Protein AF-A0A9D8ZL80-F1 (afdb_monomer_lite)

Radius of gyration: 21.73 Å; chains: 1; bounding box: 84×40×52 Å

pLDDT: mean 81.96, std 21.58, range [34.44, 98.62]

Structure (mmCIF, N/CA/C/O backbone):
data_AF-A0A9D8ZL80-F1
#
_entry.id   AF-A0A9D8ZL80-F1
#
loop_
_atom_site.group_PDB
_atom_site.id
_atom_site.type_symbol
_atom_site.label_atom_id
_atom_site.label_alt_id
_atom_site.label_comp_id
_atom_site.label_asym_id
_atom_site.label_entity_id
_atom_site.label_seq_id
_atom_site.pdbx_PDB_ins_code
_atom_site.Cartn_x
_atom_site.Cartn_y
_atom_site.Cartn_z
_atom_site.occupancy
_atom_site.B_iso_or_equiv
_atom_site.auth_seq_id
_atom_site.auth_comp_id
_atom_site.auth_asym_id
_atom_site.auth_atom_id
_atom_site.pdbx_PDB_model_num
ATOM 1 N N . MET A 1 1 ? -64.683 26.451 9.222 1.00 43.94 1 MET A N 1
ATOM 2 C CA . MET A 1 1 ? -64.863 25.188 8.487 1.00 43.94 1 MET A CA 1
ATOM 3 C C . MET A 1 1 ? -63.561 24.967 7.740 1.00 43.94 1 MET A C 1
ATOM 5 O O . MET A 1 1 ? -63.262 25.732 6.834 1.00 43.94 1 MET A O 1
ATOM 9 N N . MET A 1 2 ? -62.728 24.089 8.300 1.00 41.91 2 MET A N 1
ATOM 10 C CA . MET A 1 2 ? -61.436 23.638 7.774 1.00 41.91 2 MET A CA 1
ATOM 11 C C . MET A 1 2 ? -61.655 22.856 6.468 1.00 41.91 2 MET A C 1
ATOM 13 O O . MET A 1 2 ? -62.683 22.194 6.358 1.00 41.91 2 MET A O 1
ATOM 17 N N . ASP A 1 3 ? -60.738 22.928 5.500 1.00 39.16 3 ASP A N 1
ATOM 18 C CA . ASP A 1 3 ? -59.720 21.874 5.381 1.00 39.16 3 ASP A CA 1
ATOM 19 C C . ASP A 1 3 ? -58.603 22.236 4.389 1.00 39.16 3 ASP A C 1
ATOM 21 O O . ASP A 1 3 ? -58.846 22.671 3.262 1.00 39.16 3 ASP A O 1
ATOM 25 N N . GLU A 1 4 ? -57.371 22.057 4.865 1.00 48.41 4 GLU A N 1
ATOM 26 C CA . GLU A 1 4 ? -56.138 22.014 4.089 1.00 48.41 4 GLU A CA 1
ATOM 27 C C . GLU A 1 4 ? -56.072 20.685 3.330 1.00 48.41 4 GLU A C 1
ATOM 29 O O . GLU A 1 4 ? -56.295 19.623 3.905 1.0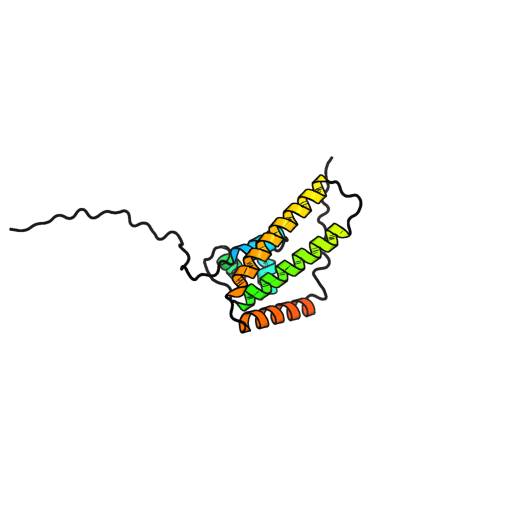0 48.41 4 GLU A O 1
ATOM 34 N N . ALA A 1 5 ? -55.653 20.714 2.066 1.00 46.81 5 ALA A N 1
ATOM 35 C CA . ALA A 1 5 ? -55.119 19.530 1.402 1.00 46.81 5 ALA A CA 1
ATOM 36 C C . ALA A 1 5 ? -53.701 19.833 0.921 1.00 46.81 5 ALA A C 1
ATOM 38 O O . ALA A 1 5 ? -53.476 20.431 -0.132 1.00 46.81 5 ALA A O 1
ATOM 39 N N . MET A 1 6 ? -52.749 19.416 1.753 1.00 45.78 6 MET A N 1
ATOM 40 C CA . MET A 1 6 ? -51.342 19.246 1.425 1.00 45.78 6 MET A CA 1
ATOM 41 C C . MET A 1 6 ? -51.178 18.371 0.175 1.00 45.78 6 MET A C 1
ATOM 43 O O . MET A 1 6 ? -51.659 17.241 0.136 1.00 45.78 6 MET A O 1
ATOM 47 N N . VAL A 1 7 ? -50.392 18.837 -0.796 1.00 51.25 7 VAL A N 1
ATOM 48 C CA . VAL A 1 7 ? -49.652 17.952 -1.706 1.00 51.25 7 VAL A CA 1
ATOM 49 C C . VAL A 1 7 ? -48.176 18.142 -1.387 1.00 51.25 7 VAL A C 1
ATOM 51 O O . VAL A 1 7 ? -47.488 18.993 -1.944 1.00 51.25 7 VAL A O 1
ATOM 54 N N . SER A 1 8 ? -47.729 17.365 -0.401 1.00 51.69 8 SER A N 1
ATOM 55 C CA . SER A 1 8 ? -46.322 17.072 -0.149 1.00 51.69 8 SER A CA 1
ATOM 56 C C . SER A 1 8 ? -45.915 15.921 -1.064 1.00 51.69 8 SER A C 1
ATOM 58 O O . SER A 1 8 ? -46.578 14.887 -1.102 1.00 51.69 8 SER A O 1
ATOM 60 N N . GLY A 1 9 ? -44.842 16.115 -1.819 1.00 47.75 9 GLY A N 1
ATOM 61 C CA . GLY A 1 9 ? -44.306 15.111 -2.730 1.00 47.75 9 GLY A CA 1
ATOM 62 C C . GLY A 1 9 ? -42.978 15.556 -3.319 1.00 47.75 9 GLY A C 1
ATOM 63 O O . GLY A 1 9 ? -42.796 15.512 -4.532 1.00 47.75 9 GLY A O 1
ATOM 64 N N . ALA A 1 10 ? -42.061 16.042 -2.478 1.00 44.41 10 ALA A N 1
ATOM 65 C CA . ALA A 1 10 ? -40.661 16.085 -2.878 1.00 44.41 10 ALA A CA 1
ATOM 66 C C . ALA A 1 10 ? -40.181 14.628 -3.007 1.00 44.41 10 ALA A C 1
ATOM 68 O O . ALA A 1 10 ? -40.467 13.838 -2.104 1.00 44.41 10 ALA A O 1
ATOM 69 N N . PRO A 1 11 ? -39.501 14.242 -4.100 1.00 44.41 11 PRO A N 1
ATOM 70 C CA . PRO A 1 11 ? -38.962 12.898 -4.215 1.00 44.41 11 PRO A CA 1
ATOM 71 C C . PRO A 1 11 ? -37.977 12.683 -3.068 1.00 44.41 11 PRO A C 1
ATOM 73 O O . PRO A 1 11 ? -36.997 13.417 -2.927 1.00 44.41 11 PRO A O 1
ATOM 76 N N . GLU A 1 12 ? -38.280 11.695 -2.234 1.00 44.53 12 GLU A N 1
ATOM 77 C CA . GLU A 1 12 ? -37.385 11.187 -1.209 1.00 44.53 12 GLU A CA 1
ATOM 78 C C . GLU A 1 12 ? -36.154 10.637 -1.937 1.00 44.53 12 GLU A C 1
ATOM 80 O O . GLU A 1 12 ? -36.160 9.556 -2.525 1.00 44.53 12 GLU A O 1
ATOM 85 N N . MET A 1 13 ? -35.119 11.473 -2.016 1.00 41.94 13 MET A N 1
ATOM 86 C CA . MET A 1 13 ? -33.811 11.088 -2.518 1.00 41.94 13 MET A CA 1
ATOM 87 C C . MET A 1 13 ? -33.238 10.093 -1.511 1.00 41.94 13 MET A C 1
ATOM 89 O O . MET A 1 13 ? -32.652 10.492 -0.505 1.00 41.94 13 MET A O 1
ATOM 93 N N . GLU A 1 14 ? -33.451 8.805 -1.783 1.00 42.50 14 GLU A N 1
ATOM 94 C CA . GLU A 1 14 ? -32.716 7.683 -1.198 1.00 42.50 14 GLU A CA 1
ATOM 95 C C . GLU A 1 14 ? -31.253 8.102 -0.978 1.00 42.50 14 GLU A C 1
ATOM 97 O O . GLU A 1 14 ? -30.604 8.549 -1.936 1.00 42.50 14 GLU A O 1
ATOM 102 N N . PRO A 1 15 ? -30.710 8.021 0.252 1.00 43.34 15 PRO A N 1
ATOM 103 C CA . PRO A 1 15 ? -29.364 8.489 0.522 1.00 43.34 15 PRO A CA 1
ATOM 104 C C . PRO A 1 15 ? -28.391 7.615 -0.266 1.00 43.34 15 PRO A C 1
ATOM 106 O O . PRO A 1 15 ? -28.093 6.477 0.098 1.00 43.34 15 PRO A O 1
ATOM 109 N N . THR A 1 16 ? -27.887 8.158 -1.373 1.00 46.19 16 THR A N 1
ATOM 110 C CA . THR A 1 16 ? -26.884 7.538 -2.233 1.00 46.19 16 THR A CA 1
ATOM 111 C C . THR A 1 16 ? -25.579 7.402 -1.467 1.00 46.19 16 THR A C 1
ATOM 113 O O . THR A 1 16 ? -24.714 8.261 -1.593 1.00 46.19 16 THR A O 1
ATOM 116 N N . GLY A 1 17 ? -25.453 6.355 -0.647 1.00 42.84 17 GLY A N 1
ATOM 117 C CA . GLY A 1 17 ? -24.206 5.856 -0.062 1.00 42.84 17 GLY A CA 1
ATOM 118 C C . GLY A 1 17 ? -23.230 6.934 0.409 1.00 42.84 17 GLY A C 1
ATOM 119 O O . GLY A 1 17 ? -22.025 6.767 0.224 1.00 42.84 17 GLY A O 1
ATOM 120 N N . ALA A 1 18 ? -23.731 8.056 0.934 1.00 39.41 18 ALA A N 1
ATOM 121 C CA . ALA A 1 18 ? -22.904 9.178 1.328 1.00 39.41 18 ALA A CA 1
ATOM 122 C C . ALA A 1 18 ? -22.174 8.743 2.591 1.00 39.41 18 ALA A C 1
ATOM 124 O O . ALA A 1 18 ? -22.784 8.468 3.624 1.00 39.41 18 ALA A O 1
ATOM 125 N N . TRP A 1 19 ? -20.863 8.583 2.458 1.00 46.31 19 TRP A N 1
ATOM 126 C CA . TRP A 1 19 ? -19.986 8.237 3.559 1.00 46.31 19 TRP A CA 1
ATOM 127 C C . TRP A 1 19 ? -20.243 9.240 4.685 1.00 46.31 19 TRP A C 1
ATOM 129 O O . TRP A 1 19 ? -20.374 10.438 4.419 1.00 46.31 19 TRP A O 1
ATOM 139 N N . ALA A 1 20 ? -20.320 8.766 5.932 1.00 49.28 20 ALA A N 1
ATOM 140 C CA . ALA A 1 20 ? -20.279 9.675 7.068 1.00 49.28 20 ALA A CA 1
ATOM 141 C C . ALA A 1 20 ? -19.047 10.590 6.895 1.00 49.28 20 ALA A C 1
ATOM 143 O O . ALA A 1 20 ? -17.991 10.079 6.510 1.00 49.28 20 ALA A O 1
ATOM 144 N N . PRO A 1 21 ? -19.152 11.905 7.142 1.00 46.75 21 PRO A N 1
ATOM 145 C CA . PRO A 1 21 ? -18.076 12.868 6.880 1.00 46.75 21 PRO A CA 1
ATOM 146 C C . PRO A 1 21 ? -16.748 12.546 7.600 1.00 46.75 21 PRO A C 1
ATOM 148 O O . PRO A 1 21 ? -15.702 13.036 7.187 1.00 46.75 21 PRO A O 1
ATOM 151 N N . ASP A 1 22 ? -16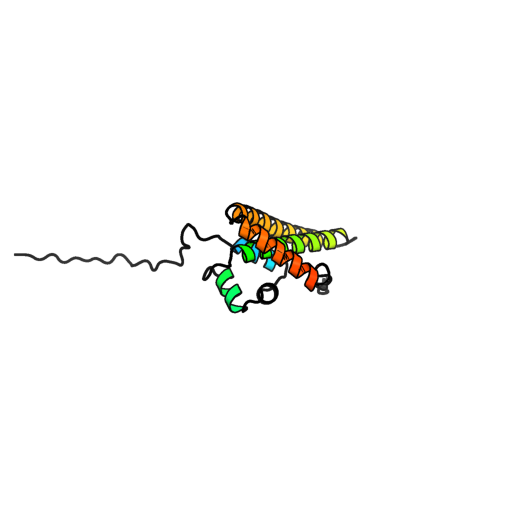.773 11.648 8.593 1.00 53.41 22 ASP A N 1
ATOM 152 C CA . ASP A 1 22 ? -15.612 11.176 9.363 1.00 53.41 22 ASP A CA 1
ATOM 153 C C . ASP A 1 22 ? -15.050 9.811 8.896 1.00 53.41 22 ASP A C 1
ATOM 155 O O . ASP A 1 22 ? -14.193 9.197 9.548 1.00 53.41 22 ASP A O 1
ATOM 159 N N . ALA A 1 23 ? -15.557 9.264 7.790 1.00 59.22 23 ALA A N 1
ATOM 160 C CA . ALA A 1 23 ? -15.133 7.968 7.284 1.00 59.22 23 ALA A CA 1
ATOM 161 C C . ALA A 1 23 ? -13.792 8.083 6.543 1.00 59.22 23 ALA A C 1
ATOM 163 O O . ALA A 1 23 ? -13.694 8.686 5.478 1.00 59.22 23 ALA A O 1
ATOM 164 N N . ILE A 1 24 ? -12.754 7.454 7.101 1.00 62.88 24 ILE A N 1
ATOM 165 C CA . ILE A 1 24 ? -11.438 7.357 6.463 1.00 62.88 24 ILE A CA 1
ATOM 166 C C . ILE A 1 24 ? -11.554 6.673 5.093 1.00 62.88 24 ILE A C 1
ATOM 168 O O . ILE A 1 24 ? -11.942 5.505 5.004 1.00 62.88 24 ILE A O 1
ATOM 172 N N . ASP A 1 25 ? -11.164 7.387 4.035 1.00 78.44 25 ASP A N 1
ATOM 173 C CA . ASP A 1 25 ? -11.161 6.877 2.666 1.00 78.44 25 ASP A CA 1
ATOM 174 C C . ASP A 1 25 ? -9.951 5.974 2.394 1.00 78.44 25 ASP A C 1
ATOM 176 O O . ASP A 1 25 ? -8.867 6.426 2.051 1.00 78.44 25 ASP A O 1
ATOM 180 N N . VAL A 1 26 ? -10.138 4.664 2.497 1.00 82.50 26 VAL A N 1
ATOM 181 C CA . VAL A 1 26 ? -9.076 3.676 2.231 1.00 82.50 26 VAL A CA 1
ATOM 182 C C . VAL A 1 26 ? -8.958 3.282 0.753 1.00 82.50 26 VAL A C 1
ATOM 184 O O . VAL A 1 26 ? -8.216 2.361 0.407 1.00 82.50 26 VAL A O 1
ATOM 187 N N . ARG A 1 27 ? -9.687 3.935 -0.162 1.00 90.69 27 ARG A N 1
ATOM 188 C CA . ARG A 1 27 ? -9.598 3.636 -1.602 1.00 90.69 27 ARG A CA 1
ATOM 189 C C . ARG A 1 27 ? -8.193 3.841 -2.188 1.00 90.69 27 ARG A C 1
ATOM 191 O O . ARG A 1 27 ? -7.838 3.019 -3.039 1.00 90.69 27 ARG A O 1
ATOM 198 N N . PRO A 1 28 ? -7.379 4.835 -1.764 1.00 95.00 28 PRO A N 1
ATOM 199 C CA . PRO A 1 28 ? -6.024 5.003 -2.281 1.00 95.00 28 PRO A CA 1
ATOM 200 C C . PRO A 1 28 ? -5.163 3.748 -2.099 1.00 95.00 28 PRO A C 1
ATOM 202 O O . PRO A 1 28 ? -4.636 3.235 -3.085 1.00 95.00 28 PRO A O 1
ATOM 205 N N . VAL A 1 29 ? -5.097 3.162 -0.894 1.00 96.19 29 VAL A N 1
ATOM 206 C CA . VAL A 1 29 ? -4.262 1.966 -0.675 1.00 96.19 29 VAL A CA 1
ATOM 207 C C . VAL A 1 29 ? -4.728 0.759 -1.489 1.00 96.19 29 VAL A C 1
ATOM 209 O O . VAL A 1 29 ? -3.908 0.049 -2.068 1.00 96.19 29 VAL A O 1
ATOM 212 N N . PHE A 1 30 ? -6.041 0.537 -1.620 1.00 96.00 30 PHE A N 1
ATOM 213 C CA . PHE A 1 30 ? -6.549 -0.577 -2.427 1.00 96.00 30 PHE A CA 1
ATOM 214 C C . PHE A 1 30 ? -6.310 -0.389 -3.926 1.00 96.00 30 PHE A C 1
ATOM 216 O O . PHE A 1 30 ? -6.075 -1.385 -4.617 1.00 96.00 30 PHE A O 1
ATOM 223 N N . ARG A 1 31 ? -6.369 0.852 -4.424 1.00 95.62 31 ARG A N 1
ATOM 224 C CA . ARG A 1 31 ? -6.010 1.182 -5.807 1.00 95.62 31 ARG A CA 1
ATOM 225 C C . ARG A 1 31 ? -4.532 0.899 -6.046 1.00 95.62 31 ARG A C 1
ATOM 227 O O . ARG A 1 31 ? -4.230 0.051 -6.876 1.00 95.62 31 ARG A O 1
ATOM 234 N N . GLY A 1 32 ? -3.645 1.492 -5.244 1.00 96.88 32 GLY A N 1
ATOM 235 C CA . GLY A 1 32 ? -2.200 1.304 -5.387 1.00 96.88 32 GLY A CA 1
ATOM 236 C C . GLY A 1 32 ? -1.774 -0.165 -5.302 1.00 96.88 32 GLY A C 1
ATOM 237 O O . GLY A 1 32 ? -0.943 -0.614 -6.084 1.00 96.88 32 GLY A O 1
ATOM 238 N N . LEU A 1 33 ? -2.382 -0.954 -4.407 1.00 96.44 33 LEU A N 1
ATOM 239 C CA . LEU A 1 33 ? -2.127 -2.397 -4.326 1.00 96.44 33 LEU A CA 1
ATOM 240 C C . LEU A 1 33 ? -2.623 -3.152 -5.567 1.00 96.44 33 LEU A C 1
ATOM 242 O O . LEU A 1 33 ? -1.952 -4.078 -6.020 1.00 96.44 33 LEU A O 1
ATOM 246 N N . SER A 1 34 ? -3.768 -2.759 -6.131 1.00 95.00 34 SER A N 1
ATOM 247 C CA . SER A 1 34 ? -4.302 -3.377 -7.351 1.00 95.00 34 SER A CA 1
ATOM 248 C C . SER A 1 34 ? -3.432 -3.053 -8.570 1.00 95.00 34 SER A C 1
ATOM 250 O O . SER A 1 34 ? -3.097 -3.970 -9.315 1.00 95.00 34 SER A O 1
ATOM 252 N N . ASP A 1 35 ? -2.979 -1.804 -8.710 1.00 93.62 35 ASP A N 1
ATOM 253 C CA . ASP A 1 35 ? -1.980 -1.386 -9.711 1.00 93.62 35 ASP A CA 1
ATOM 254 C C . ASP A 1 35 ? -0.643 -2.124 -9.489 1.00 93.62 35 ASP A C 1
ATOM 256 O O . ASP A 1 35 ? 0.073 -2.494 -10.421 1.00 93.62 35 ASP A O 1
ATOM 260 N N . GLY A 1 36 ? -0.355 -2.446 -8.225 1.00 91.75 36 GLY A N 1
ATOM 261 C CA . GLY A 1 36 ? 0.736 -3.309 -7.789 1.00 91.75 36 GLY A CA 1
ATOM 262 C C . GLY A 1 36 ? 0.652 -4.763 -8.266 1.00 91.75 36 GLY A C 1
ATOM 263 O O . GLY A 1 36 ? 1.671 -5.458 -8.277 1.00 91.75 36 GLY A O 1
ATOM 264 N N . GLY A 1 37 ? -0.532 -5.216 -8.684 1.00 93.56 37 GLY A N 1
ATOM 265 C CA . GLY A 1 37 ? -0.837 -6.611 -9.001 1.00 93.56 37 GLY A CA 1
ATOM 266 C C . GLY A 1 37 ? -1.264 -7.453 -7.792 1.00 93.56 37 GLY A C 1
ATOM 267 O O . GLY A 1 37 ? -1.346 -8.673 -7.908 1.00 93.56 37 GLY A O 1
ATOM 268 N N . ILE A 1 38 ? -1.543 -6.838 -6.637 1.00 94.62 38 ILE A N 1
ATOM 269 C CA . ILE A 1 38 ? -1.995 -7.536 -5.427 1.00 94.62 38 ILE A CA 1
ATOM 270 C C . ILE A 1 38 ? -3.520 -7.695 -5.463 1.00 94.62 38 ILE A C 1
ATOM 272 O O . ILE A 1 38 ? -4.285 -6.722 -5.395 1.00 94.62 38 ILE A O 1
ATOM 276 N N . ALA A 1 39 ? -3.995 -8.940 -5.537 1.00 92.38 39 ALA A N 1
ATOM 277 C CA . ALA A 1 39 ? -5.422 -9.218 -5.590 1.00 92.38 39 ALA A CA 1
ATOM 278 C C . ALA A 1 39 ? -6.064 -9.168 -4.193 1.00 92.38 39 ALA A C 1
ATOM 280 O O . ALA A 1 39 ? -5.428 -9.378 -3.162 1.00 92.38 39 ALA A O 1
ATOM 281 N N . GLY A 1 40 ? -7.384 -8.953 -4.144 1.00 90.56 40 GLY A N 1
ATOM 282 C CA . GLY A 1 40 ? -8.122 -8.891 -2.873 1.00 90.56 40 GLY A CA 1
ATOM 283 C C . GLY A 1 40 ? -8.034 -10.177 -2.038 1.00 90.56 40 GLY A C 1
ATOM 284 O O . GLY A 1 40 ? -8.054 -10.106 -0.813 1.00 90.56 40 GLY A O 1
ATOM 285 N N . LYS A 1 41 ? -7.889 -11.340 -2.686 1.00 92.25 41 LYS A N 1
ATOM 286 C CA . LYS A 1 41 ? -7.662 -12.628 -2.008 1.00 92.25 41 LYS A CA 1
ATOM 287 C C . LYS A 1 41 ? -6.298 -12.692 -1.307 1.00 92.25 41 LYS A C 1
ATOM 289 O O . LYS A 1 41 ? -6.209 -13.277 -0.234 1.00 92.25 41 LYS A O 1
ATOM 294 N N . ASP A 1 42 ? -5.273 -12.059 -1.880 1.00 93.88 42 ASP A N 1
ATOM 295 C CA . ASP A 1 42 ? -3.924 -12.039 -1.312 1.00 93.88 42 ASP A CA 1
ATOM 296 C C . ASP A 1 42 ? -3.914 -11.122 -0.087 1.00 93.88 42 ASP A C 1
ATOM 298 O O . ASP A 1 42 ? -3.433 -11.509 0.971 1.00 93.88 42 ASP A O 1
ATOM 302 N N . ILE A 1 43 ? -4.584 -9.967 -0.184 1.00 95.81 43 ILE A N 1
ATOM 303 C CA . ILE A 1 43 ? -4.824 -9.070 0.957 1.00 95.81 43 ILE A CA 1
ATOM 304 C C . ILE A 1 43 ? -5.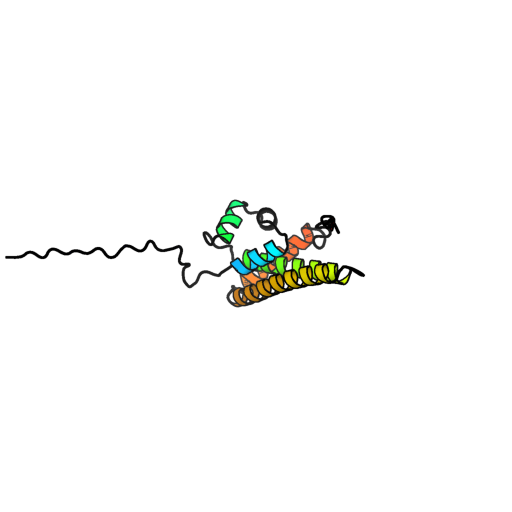544 -9.803 2.097 1.00 95.81 43 ILE A C 1
ATOM 306 O O . ILE A 1 43 ? -5.162 -9.681 3.259 1.00 95.81 43 ILE A O 1
ATOM 310 N N . ALA A 1 44 ? -6.587 -10.571 1.770 1.00 95.56 44 ALA A N 1
ATOM 311 C CA . ALA A 1 44 ? -7.354 -11.328 2.754 1.00 95.56 44 ALA A CA 1
ATOM 312 C C . ALA A 1 44 ? -6.478 -12.359 3.484 1.00 95.56 44 ALA A C 1
ATOM 314 O O . ALA A 1 44 ? -6.533 -12.456 4.708 1.00 95.56 44 ALA A O 1
ATOM 315 N N . MET A 1 45 ? -5.622 -13.065 2.739 1.00 94.00 45 MET A N 1
ATOM 316 C CA . MET A 1 45 ? -4.655 -14.017 3.283 1.00 94.00 45 MET A CA 1
ATOM 317 C C . MET A 1 45 ? -3.615 -13.336 4.183 1.00 94.00 45 MET A C 1
ATOM 319 O O . MET A 1 45 ? -3.362 -13.823 5.281 1.00 94.00 45 MET A O 1
ATOM 323 N N . MET A 1 46 ? -3.056 -12.196 3.759 1.00 93.88 46 MET A N 1
ATOM 324 C CA . MET A 1 46 ? -2.077 -11.426 4.541 1.00 93.88 46 MET A CA 1
ATOM 325 C C . MET A 1 46 ? -2.639 -10.969 5.894 1.00 93.88 46 MET A C 1
ATOM 327 O O . MET A 1 46 ? -1.920 -10.974 6.890 1.00 93.88 46 MET A O 1
ATOM 331 N N . LEU A 1 47 ? -3.919 -10.585 5.924 1.00 95.00 47 LEU A N 1
ATOM 332 C CA . LEU A 1 47 ? -4.611 -10.075 7.112 1.00 95.00 47 LEU A CA 1
ATOM 333 C C . LEU A 1 47 ? -5.352 -11.153 7.921 1.00 95.00 47 LEU A C 1
ATOM 335 O O . LEU A 1 47 ? -5.900 -10.838 8.974 1.00 95.00 47 LEU A O 1
ATOM 339 N N . GLY A 1 48 ? -5.417 -12.400 7.442 1.00 94.69 48 GLY A N 1
ATOM 340 C CA . GLY A 1 48 ? -6.167 -13.472 8.106 1.00 94.69 48 GLY A CA 1
ATOM 341 C C . GLY A 1 48 ? -7.684 -13.238 8.155 1.00 94.69 48 GLY A C 1
ATOM 342 O O . GLY A 1 48 ? -8.344 -13.662 9.101 1.00 94.69 48 GLY A O 1
ATOM 343 N N . VAL A 1 49 ? -8.252 -12.556 7.156 1.00 96.62 49 VAL A N 1
ATOM 344 C CA . VAL A 1 49 ? -9.694 -12.257 7.063 1.00 96.62 49 VAL A CA 1
ATOM 345 C C . VAL A 1 49 ? -10.338 -12.967 5.871 1.00 96.62 49 VAL A C 1
ATOM 347 O O . VAL A 1 49 ? -9.664 -13.401 4.941 1.00 96.62 49 VAL A O 1
ATOM 350 N N . ALA A 1 50 ? -11.669 -13.057 5.847 1.00 97.25 50 ALA A N 1
ATOM 351 C CA . ALA A 1 50 ? -12.381 -13.578 4.681 1.00 97.25 50 ALA A CA 1
ATOM 352 C C . ALA A 1 50 ? -12.254 -12.629 3.462 1.00 97.25 50 ALA A C 1
ATOM 354 O O . ALA A 1 50 ? -12.330 -11.407 3.628 1.00 97.25 50 ALA A O 1
ATOM 355 N N . PRO A 1 51 ? -12.175 -13.136 2.213 1.00 95.44 51 PRO A N 1
ATOM 356 C CA . PRO A 1 51 ? -12.146 -12.291 1.010 1.00 95.44 51 PRO A CA 1
ATOM 357 C C . PRO A 1 51 ? -13.353 -11.349 0.876 1.00 95.44 51 PRO A C 1
ATOM 359 O O . PRO A 1 51 ? -13.240 -10.240 0.350 1.00 95.44 51 PRO A O 1
ATOM 362 N N . SER A 1 52 ? -14.515 -11.763 1.389 1.00 96.31 52 SER A N 1
ATOM 363 C CA . SER A 1 52 ? -15.729 -10.942 1.426 1.00 96.31 52 SER A CA 1
ATOM 364 C C . SER A 1 52 ?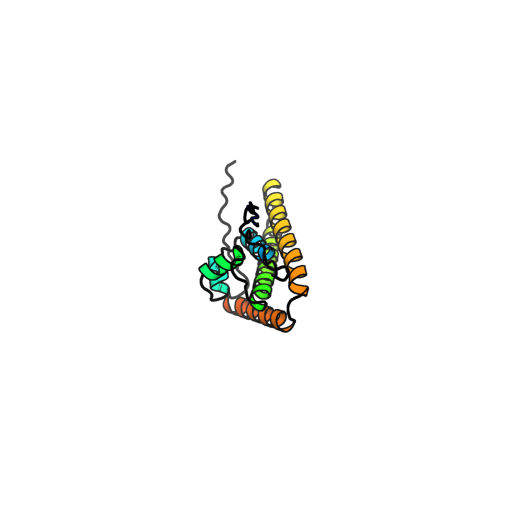 -15.574 -9.700 2.312 1.00 96.31 52 SER A C 1
ATOM 366 O O . SER A 1 52 ? -16.162 -8.664 2.001 1.00 96.31 52 SER A O 1
ATOM 368 N N . THR A 1 53 ? -14.743 -9.757 3.356 1.00 96.25 53 THR A N 1
ATOM 369 C CA . THR A 1 53 ? -14.405 -8.613 4.214 1.00 96.25 53 THR A CA 1
ATOM 370 C C . THR A 1 53 ? -13.629 -7.558 3.428 1.00 96.25 53 THR A C 1
ATOM 372 O O . THR A 1 53 ? -14.043 -6.401 3.386 1.00 96.25 53 THR A O 1
ATOM 375 N N . VAL A 1 54 ? -12.592 -7.964 2.685 1.00 95.94 54 VAL A N 1
ATOM 376 C CA . VAL A 1 54 ? -11.831 -7.062 1.796 1.00 95.94 54 VAL A CA 1
ATOM 377 C C . VAL A 1 54 ? -12.730 -6.466 0.710 1.00 95.94 54 VAL A C 1
ATOM 379 O O . VAL A 1 54 ? -12.637 -5.284 0.384 1.00 95.94 54 VAL A O 1
ATOM 382 N N . SER A 1 55 ? -13.649 -7.270 0.172 1.00 93.38 55 SER A N 1
ATOM 383 C CA . SER A 1 55 ? -14.636 -6.825 -0.813 1.00 93.38 55 SER A CA 1
ATOM 384 C C . SER A 1 55 ? -15.547 -5.713 -0.267 1.00 93.38 55 SER A C 1
ATOM 386 O O . SER A 1 55 ? -15.803 -4.730 -0.963 1.00 93.38 55 SER A O 1
ATOM 388 N N . LYS A 1 56 ? -16.001 -5.831 0.991 1.00 93.75 56 LYS A N 1
ATOM 389 C CA . LYS A 1 56 ? -16.786 -4.787 1.670 1.00 93.75 56 LYS A CA 1
ATOM 390 C C . LYS A 1 56 ? -15.962 -3.519 1.894 1.00 93.75 56 LYS A C 1
ATOM 392 O O . LYS A 1 56 ? -16.469 -2.440 1.605 1.00 93.75 56 LYS A O 1
ATOM 397 N N . TRP A 1 57 ? -14.703 -3.644 2.320 1.00 94.81 57 TRP A N 1
ATOM 398 C CA . TRP A 1 57 ? -13.803 -2.497 2.498 1.00 94.81 57 TRP A CA 1
ATOM 399 C C . TRP A 1 57 ? -13.585 -1.715 1.202 1.00 94.81 57 TRP A C 1
ATOM 401 O O . TRP A 1 57 ? -13.743 -0.500 1.184 1.00 94.81 57 TRP A O 1
ATOM 411 N N . ARG A 1 58 ? -13.313 -2.408 0.088 1.00 91.69 58 ARG A N 1
ATOM 412 C CA . ARG A 1 58 ? -13.104 -1.772 -1.227 1.00 91.69 58 ARG A CA 1
ATOM 413 C C . ARG A 1 58 ? -14.321 -0.990 -1.726 1.00 91.69 58 ARG A C 1
ATOM 415 O O . ARG A 1 58 ? -14.154 -0.001 -2.430 1.00 91.69 58 ARG A O 1
ATOM 422 N N . ARG A 1 59 ? -15.532 -1.430 -1.373 1.00 88.88 59 ARG A N 1
ATOM 423 C CA . ARG A 1 59 ? -16.787 -0.741 -1.720 1.00 88.88 59 ARG A CA 1
ATOM 424 C C . ARG A 1 59 ? -17.203 0.329 -0.706 1.00 88.88 59 ARG A C 1
ATOM 426 O O . ARG A 1 59 ? -18.220 0.973 -0.923 1.00 88.88 59 ARG A O 1
ATOM 433 N N . GLY A 1 60 ? -16.478 0.485 0.403 1.00 86.44 60 GLY A N 1
ATOM 434 C CA . GLY A 1 60 ? -16.876 1.373 1.500 1.00 86.44 60 GLY A CA 1
ATOM 435 C C . GLY A 1 60 ? -18.038 0.852 2.351 1.00 86.44 60 GLY A C 1
ATOM 436 O O . GLY A 1 60 ? -18.539 1.570 3.204 1.00 86.44 60 GLY A O 1
ATOM 437 N N . ALA A 1 61 ? -18.464 -0.400 2.160 1.00 88.00 61 ALA A N 1
ATOM 438 C CA . ALA A 1 61 ? -19.564 -1.004 2.919 1.00 88.00 61 ALA A CA 1
ATOM 439 C C . ALA A 1 61 ? -19.158 -1.422 4.347 1.00 88.00 61 ALA A C 1
ATOM 441 O O . ALA A 1 61 ? -20.001 -1.805 5.152 1.00 88.00 61 ALA A O 1
ATOM 442 N N . ALA A 1 62 ? -17.859 -1.417 4.644 1.00 90.31 62 ALA A N 1
ATOM 443 C CA . ALA A 1 62 ? -17.296 -1.605 5.975 1.00 90.31 62 ALA A CA 1
ATOM 444 C C . ALA A 1 62 ? -15.941 -0.893 6.044 1.00 90.31 62 ALA A C 1
ATOM 446 O O . ALA A 1 62 ? -15.307 -0.668 5.011 1.00 90.31 62 ALA A O 1
ATOM 447 N N . ARG A 1 63 ? -15.461 -0.609 7.256 1.00 87.19 63 ARG A N 1
ATOM 448 C CA . ARG A 1 63 ? -14.154 0.014 7.481 1.00 87.19 63 ARG A CA 1
ATOM 449 C C . ARG A 1 63 ? -13.141 -1.023 7.996 1.00 87.19 63 ARG A C 1
ATOM 451 O O . ARG A 1 63 ? -13.498 -1.805 8.878 1.00 87.19 63 ARG A O 1
ATOM 458 N N . PRO A 1 64 ? -11.910 -1.074 7.458 1.00 93.75 64 PRO A N 1
ATOM 459 C CA . PRO A 1 64 ? -10.825 -1.831 8.075 1.00 93.75 64 PRO A CA 1
ATOM 460 C C . PRO A 1 64 ? -10.376 -1.165 9.380 1.00 93.75 64 PRO A C 1
ATOM 462 O O . PRO A 1 64 ? -10.460 0.055 9.529 1.00 93.75 64 PRO A O 1
ATOM 465 N N . ASN A 1 65 ? -9.862 -1.961 10.314 1.00 95.19 65 ASN A N 1
ATOM 466 C CA . ASN A 1 65 ? -9.232 -1.422 11.516 1.00 95.19 65 ASN A CA 1
ATOM 467 C C . ASN A 1 65 ? -8.012 -0.557 11.145 1.00 95.19 65 ASN A C 1
ATOM 469 O O . ASN A 1 65 ? -7.379 -0.762 10.108 1.00 95.19 65 ASN A O 1
ATOM 473 N N . GLU A 1 66 ? -7.688 0.432 11.978 1.00 96.31 66 GLU A N 1
ATOM 474 C CA . GLU A 1 66 ? -6.629 1.413 11.689 1.00 96.31 66 GLU A CA 1
ATOM 475 C C . GLU A 1 66 ? -5.232 0.782 11.560 1.00 96.31 66 GLU A C 1
ATOM 477 O O . GLU A 1 66 ? -4.427 1.213 10.737 1.00 96.31 66 GLU A O 1
ATOM 482 N N . ASP A 1 67 ? -4.958 -0.270 12.329 1.00 98.00 67 ASP A N 1
ATOM 483 C CA . ASP A 1 67 ? -3.740 -1.079 12.233 1.00 98.00 67 ASP A CA 1
ATOM 484 C C . ASP A 1 67 ? -3.647 -1.813 10.885 1.00 98.00 67 ASP A C 1
ATOM 486 O O . ASP A 1 67 ? -2.599 -1.789 10.238 1.00 98.00 67 ASP A O 1
ATOM 490 N N . ALA A 1 68 ? -4.758 -2.372 10.396 1.00 97.44 68 ALA A N 1
ATOM 491 C CA . ALA A 1 68 ? -4.842 -2.969 9.066 1.00 97.44 68 ALA A CA 1
ATOM 492 C C . ALA A 1 68 ? -4.623 -1.930 7.949 1.00 97.44 68 ALA A C 1
ATOM 494 O O . ALA A 1 68 ? -3.977 -2.243 6.949 1.00 97.44 68 ALA A O 1
ATOM 495 N N . ILE A 1 69 ? -5.100 -0.688 8.112 1.00 97.50 69 ILE A N 1
ATOM 496 C CA . ILE A 1 69 ? -4.825 0.411 7.164 1.00 97.50 69 ILE A CA 1
ATOM 497 C C . ILE A 1 69 ? -3.319 0.683 7.087 1.00 97.50 69 ILE A C 1
ATOM 499 O O . ILE A 1 69 ? -2.749 0.715 5.991 1.00 97.50 69 ILE A O 1
ATOM 503 N N . GLN A 1 70 ? -2.657 0.836 8.237 1.00 98.19 70 GLN A N 1
ATOM 504 C CA . GLN A 1 70 ? -1.214 1.065 8.272 1.00 98.19 70 GLN A CA 1
ATOM 505 C C . GLN A 1 70 ? -0.438 -0.128 7.700 1.00 98.19 70 GLN A C 1
ATOM 507 O O . GLN A 1 70 ? 0.483 0.073 6.909 1.00 98.19 70 GLN A O 1
ATOM 512 N N . PHE A 1 71 ? -0.823 -1.359 8.042 1.00 98.31 71 PHE A N 1
ATOM 513 C CA . PHE A 1 71 ? -0.226 -2.569 7.477 1.00 98.31 71 PHE A CA 1
ATOM 514 C C . PHE A 1 71 ? -0.279 -2.561 5.943 1.00 98.31 71 PHE A C 1
ATOM 516 O O . PHE A 1 71 ? 0.750 -2.714 5.288 1.00 98.31 71 PHE A O 1
ATOM 523 N N . LEU A 1 72 ? -1.454 -2.311 5.355 1.00 98.06 72 LEU A N 1
ATOM 524 C CA . LEU A 1 72 ? -1.616 -2.266 3.898 1.00 98.06 72 LEU A CA 1
ATOM 525 C C . LEU A 1 72 ? -0.828 -1.126 3.246 1.00 98.06 72 LEU A C 1
ATOM 527 O O . LEU A 1 72 ? -0.350 -1.283 2.123 1.00 98.06 72 LEU A O 1
ATOM 531 N N . THR A 1 73 ? -0.662 -0.004 3.948 1.00 98.44 73 THR A N 1
ATOM 532 C CA . THR A 1 73 ? 0.168 1.117 3.484 1.00 98.44 73 THR A CA 1
ATOM 533 C C . THR A 1 73 ? 1.632 0.692 3.352 1.00 98.44 73 THR A C 1
ATOM 535 O O . THR A 1 73 ? 2.270 0.971 2.339 1.00 98.44 73 THR A O 1
ATOM 538 N N . LEU A 1 74 ? 2.151 -0.047 4.336 1.00 98.31 74 LEU A N 1
ATOM 539 C CA . LEU A 1 74 ? 3.522 -0.563 4.313 1.00 98.31 74 LEU A CA 1
ATOM 540 C C . LEU A 1 74 ? 3.721 -1.650 3.250 1.00 98.31 74 LEU A C 1
ATOM 542 O O . LEU A 1 74 ? 4.752 -1.659 2.582 1.00 98.31 74 LEU A O 1
ATOM 546 N N . ILE A 1 75 ? 2.719 -2.508 3.026 1.00 97.94 75 ILE A N 1
ATOM 547 C CA . ILE A 1 75 ? 2.733 -3.458 1.902 1.00 97.94 75 ILE A CA 1
ATOM 548 C C . ILE A 1 75 ? 2.821 -2.705 0.570 1.00 97.94 75 ILE A C 1
ATOM 550 O O . ILE A 1 75 ? 3.620 -3.074 -0.286 1.00 97.94 75 ILE A O 1
ATOM 554 N N . LEU A 1 76 ? 2.040 -1.634 0.382 1.00 98.25 76 LEU A N 1
ATOM 555 C CA . LEU A 1 76 ? 2.104 -0.833 -0.842 1.00 98.25 76 LEU A CA 1
ATOM 556 C C . LEU A 1 76 ? 3.500 -0.224 -1.046 1.00 98.25 76 LEU A C 1
ATOM 558 O O . LEU A 1 76 ? 4.039 -0.313 -2.148 1.00 98.25 76 LEU A O 1
ATOM 562 N N . ALA A 1 77 ? 4.099 0.340 0.005 1.00 98.31 77 ALA A N 1
ATOM 563 C CA . ALA A 1 77 ? 5.454 0.883 -0.054 1.00 98.31 77 ALA A CA 1
ATOM 564 C C . ALA A 1 77 ? 6.501 -0.184 -0.436 1.00 98.31 77 ALA A C 1
ATOM 566 O O . ALA A 1 77 ? 7.346 0.068 -1.296 1.00 98.31 77 ALA A O 1
ATOM 567 N N . ASP A 1 78 ? 6.415 -1.393 0.131 1.00 96.62 78 ASP A N 1
ATOM 568 C CA . ASP A 1 78 ? 7.314 -2.501 -0.221 1.00 96.62 78 ASP A CA 1
ATOM 569 C C . ASP A 1 78 ? 7.148 -2.945 -1.682 1.00 96.62 78 ASP A C 1
ATOM 571 O O . ASP A 1 78 ? 8.138 -3.114 -2.399 1.00 96.62 78 ASP A O 1
ATOM 575 N N . VAL A 1 79 ? 5.905 -3.055 -2.166 1.00 96.38 79 VAL A N 1
ATOM 576 C CA . VAL A 1 79 ? 5.613 -3.417 -3.563 1.00 96.38 79 VAL A CA 1
ATOM 577 C C . VAL A 1 79 ? 6.147 -2.362 -4.535 1.00 96.38 79 VAL A C 1
ATOM 579 O O . VAL A 1 79 ? 6.711 -2.727 -5.570 1.00 96.38 79 VAL A O 1
ATOM 582 N N . ILE A 1 80 ? 6.008 -1.069 -4.215 1.00 97.56 80 ILE A N 1
ATOM 583 C CA . ILE A 1 80 ? 6.600 0.026 -5.000 1.00 97.56 80 ILE A CA 1
ATOM 584 C C . ILE A 1 80 ? 8.118 -0.153 -5.062 1.00 97.56 80 ILE A C 1
ATOM 586 O O . ILE A 1 80 ? 8.668 -0.262 -6.157 1.00 97.56 80 ILE A O 1
ATOM 590 N N . GLY A 1 81 ? 8.780 -0.294 -3.910 1.00 96.12 81 GLY A N 1
ATOM 591 C CA . GLY A 1 81 ? 10.233 -0.458 -3.857 1.00 96.12 81 GLY A CA 1
ATOM 592 C C . GLY A 1 81 ? 10.730 -1.708 -4.592 1.00 96.12 81 GLY A C 1
ATOM 593 O O . GLY A 1 81 ? 11.782 -1.688 -5.229 1.00 96.12 81 GLY A O 1
ATOM 594 N N . ALA A 1 82 ? 9.983 -2.814 -4.546 1.00 93.81 82 ALA A N 1
ATOM 595 C CA . ALA A 1 82 ? 10.320 -4.028 -5.285 1.00 93.81 82 ALA A CA 1
ATOM 596 C C . ALA A 1 82 ? 10.241 -3.825 -6.805 1.00 93.81 82 ALA A C 1
ATOM 598 O O . ALA A 1 82 ? 11.116 -4.297 -7.532 1.00 93.81 82 ALA A O 1
ATOM 599 N N . LYS A 1 83 ? 9.220 -3.107 -7.284 1.00 94.19 83 LYS A N 1
ATOM 600 C CA . LYS A 1 83 ? 9.057 -2.788 -8.706 1.00 94.19 83 LYS A CA 1
ATOM 601 C C . LYS A 1 83 ? 10.094 -1.785 -9.202 1.00 94.19 83 LYS A C 1
ATOM 603 O O . LYS A 1 83 ? 10.595 -1.970 -10.303 1.00 94.19 83 LYS A O 1
ATOM 608 N N . GLU A 1 84 ? 10.438 -0.780 -8.401 1.00 95.19 84 GLU A N 1
ATOM 609 C CA . GLU A 1 84 ? 11.516 0.171 -8.707 1.00 95.19 84 GLU A CA 1
ATOM 610 C C . GLU A 1 84 ? 12.840 -0.565 -8.910 1.00 95.19 84 GLU A C 1
ATOM 612 O O . GLU A 1 84 ? 13.417 -0.498 -9.990 1.00 95.19 84 GLU A O 1
ATOM 617 N N . ARG A 1 85 ? 13.243 -1.399 -7.941 1.00 94.19 85 ARG A N 1
ATOM 618 C CA . ARG A 1 85 ? 14.458 -2.223 -8.063 1.00 94.19 85 ARG A CA 1
ATOM 619 C C . ARG A 1 85 ? 14.433 -3.136 -9.289 1.00 94.19 85 ARG A C 1
ATOM 621 O O . ARG A 1 85 ? 15.467 -3.349 -9.914 1.00 94.19 85 ARG A O 1
ATOM 628 N N . ALA A 1 86 ? 13.275 -3.713 -9.612 1.00 91.38 86 ALA A N 1
ATOM 629 C CA . ALA A 1 86 ? 13.131 -4.565 -10.788 1.00 91.38 86 ALA A CA 1
ATOM 630 C C . ALA A 1 86 ? 13.265 -3.773 -12.095 1.00 91.38 86 ALA A C 1
ATOM 632 O O . ALA A 1 86 ? 13.868 -4.281 -13.034 1.00 91.38 86 ALA A O 1
ATOM 633 N N . LEU A 1 87 ? 12.721 -2.556 -12.156 1.00 89.94 87 LEU A N 1
ATOM 634 C CA . LEU A 1 87 ? 12.824 -1.684 -13.322 1.00 89.94 87 LEU A CA 1
ATOM 635 C C . LEU A 1 87 ? 14.258 -1.172 -13.517 1.00 89.94 87 LEU A C 1
ATOM 637 O O . LEU A 1 87 ? 14.755 -1.204 -14.641 1.00 89.94 87 LEU A O 1
ATOM 641 N N . ASP A 1 88 ? 14.927 -0.778 -12.432 1.00 89.56 88 ASP A N 1
ATOM 642 C CA . ASP A 1 88 ? 16.316 -0.304 -12.445 1.00 89.56 88 ASP A CA 1
ATOM 643 C C . ASP A 1 88 ? 17.300 -1.401 -12.880 1.00 89.56 88 ASP A C 1
ATOM 645 O O . ASP A 1 88 ? 18.291 -1.124 -13.550 1.00 89.56 88 ASP A O 1
ATOM 649 N N . ALA A 1 89 ? 17.015 -2.663 -12.542 1.00 92.19 89 ALA A N 1
ATOM 650 C CA . ALA A 1 89 ? 17.837 -3.808 -12.934 1.00 92.19 89 ALA A CA 1
ATOM 651 C C . ALA A 1 89 ? 17.673 -4.220 -14.413 1.00 92.19 89 ALA A C 1
ATOM 653 O O . ALA A 1 89 ? 18.411 -5.083 -14.890 1.00 92.19 89 ALA A O 1
ATOM 654 N N . MET A 1 90 ? 16.692 -3.669 -15.137 1.00 88.88 90 MET A N 1
ATOM 655 C CA . MET A 1 90 ? 16.438 -4.016 -16.536 1.00 88.88 90 MET A CA 1
ATOM 656 C C . MET A 1 90 ? 17.204 -3.103 -17.495 1.00 88.88 90 MET A C 1
ATOM 658 O O . MET A 1 90 ? 16.874 -1.928 -17.684 1.00 88.88 90 MET A O 1
ATOM 662 N N . GLU A 1 91 ? 18.168 -3.688 -18.198 1.00 88.31 91 GLU A N 1
ATOM 663 C CA . GLU A 1 91 ? 18.890 -3.039 -19.289 1.00 88.31 91 GLU A CA 1
ATOM 664 C C . GLU A 1 91 ? 18.207 -3.292 -20.644 1.00 88.31 91 GLU A C 1
ATOM 666 O O . GLU A 1 91 ? 17.568 -4.321 -20.858 1.00 88.31 91 GLU A O 1
ATOM 671 N N . ASN A 1 92 ? 18.353 -2.351 -21.583 1.00 89.00 92 ASN A N 1
ATOM 672 C CA . ASN A 1 92 ? 17.952 -2.507 -22.992 1.00 89.00 92 ASN A CA 1
ATOM 673 C C . ASN A 1 92 ? 16.478 -2.890 -23.257 1.00 89.00 92 ASN A C 1
ATOM 675 O O . ASN A 1 92 ? 16.170 -3.535 -24.259 1.00 89.00 92 ASN A O 1
ATOM 679 N N . VAL A 1 93 ? 15.542 -2.465 -22.403 1.00 89.62 93 VAL A N 1
ATOM 680 C CA . VAL A 1 93 ? 14.099 -2.605 -22.672 1.00 89.62 93 VAL A CA 1
ATOM 681 C C . VAL A 1 93 ? 13.584 -1.502 -23.613 1.00 89.62 93 VAL A C 1
ATOM 683 O O . VAL A 1 93 ? 14.075 -0.370 -23.551 1.00 89.62 93 VAL A O 1
ATOM 686 N N . PRO A 1 94 ? 12.571 -1.779 -24.461 1.00 96.00 94 PRO A N 1
ATOM 687 C CA . PRO A 1 94 ? 11.956 -0.764 -25.314 1.00 96.00 94 PRO A CA 1
ATOM 688 C C . PRO A 1 94 ? 11.442 0.443 -24.515 1.00 96.00 94 PRO A C 1
ATOM 690 O O . PRO A 1 94 ? 10.782 0.276 -23.487 1.00 96.00 94 PRO A O 1
ATOM 693 N N . LEU A 1 95 ? 11.677 1.661 -25.020 1.00 91.31 95 LEU A N 1
ATOM 694 C CA . LEU A 1 95 ? 11.306 2.904 -24.328 1.00 91.31 95 LEU A CA 1
ATOM 695 C C . LEU A 1 95 ? 9.815 2.954 -23.968 1.00 91.31 95 LEU A C 1
ATOM 697 O O . LEU A 1 95 ? 9.472 3.271 -22.835 1.00 91.31 95 LEU A O 1
ATOM 701 N N . ALA A 1 96 ? 8.932 2.585 -24.900 1.00 93.50 96 ALA A N 1
ATOM 702 C CA . ALA A 1 96 ? 7.487 2.578 -24.661 1.00 93.50 96 ALA A CA 1
ATOM 703 C C . ALA A 1 96 ? 7.085 1.646 -23.504 1.00 93.50 96 ALA A C 1
ATOM 705 O O . ALA A 1 96 ? 6.214 1.982 -22.703 1.00 93.50 96 ALA A O 1
ATOM 706 N N . TRP A 1 97 ? 7.752 0.494 -23.378 1.00 93.00 97 TRP A N 1
ATOM 707 C CA . TRP A 1 97 ? 7.513 -0.434 -22.276 1.00 93.00 97 TRP A CA 1
ATOM 708 C C . TRP A 1 97 ? 7.965 0.163 -20.938 1.00 93.00 97 TRP A C 1
ATOM 710 O O . TRP A 1 97 ? 7.214 0.113 -19.962 1.00 93.00 97 TRP A O 1
ATOM 720 N N . ARG A 1 98 ? 9.157 0.780 -20.907 1.00 93.00 98 ARG A N 1
ATOM 721 C CA . ARG A 1 98 ? 9.692 1.451 -19.712 1.00 93.00 98 ARG A CA 1
ATOM 722 C C . ARG A 1 98 ? 8.779 2.590 -19.256 1.00 93.00 98 ARG A C 1
ATOM 724 O O . ARG A 1 98 ? 8.385 2.598 -18.096 1.00 93.00 98 ARG A O 1
ATOM 731 N N . LEU A 1 99 ? 8.359 3.466 -20.170 1.00 93.69 99 LEU A N 1
ATOM 732 C CA . LEU A 1 99 ? 7.430 4.563 -19.870 1.00 93.69 99 LEU A CA 1
ATOM 733 C C . LEU A 1 99 ? 6.096 4.054 -19.306 1.00 93.69 99 LEU A C 1
ATOM 735 O O . LEU A 1 99 ? 5.555 4.639 -18.371 1.00 93.69 99 LEU A O 1
ATOM 739 N N . GLY A 1 100 ? 5.583 2.931 -19.822 1.00 93.62 100 GLY A N 1
ATOM 740 C CA . GLY A 1 100 ? 4.396 2.285 -19.263 1.00 93.62 100 GLY A CA 1
ATOM 741 C C . GLY A 1 100 ? 4.588 1.857 -17.803 1.00 93.62 100 GLY A C 1
ATOM 742 O O . GLY A 1 100 ? 3.735 2.139 -16.964 1.00 93.62 100 GLY A O 1
ATOM 743 N N . ARG A 1 101 ? 5.724 1.226 -17.472 1.00 93.94 101 ARG A N 1
ATOM 744 C CA . ARG A 1 101 ? 6.041 0.825 -16.088 1.00 93.94 101 ARG A CA 1
ATOM 745 C C . ARG A 1 101 ? 6.270 2.024 -15.165 1.00 93.94 101 ARG A C 1
ATOM 747 O O . ARG A 1 101 ? 5.819 2.000 -14.023 1.00 93.94 101 ARG A O 1
ATOM 754 N N . GLU A 1 102 ? 6.936 3.069 -15.646 1.00 95.00 102 GLU A N 1
ATOM 755 C CA . GLU A 1 102 ? 7.141 4.312 -14.891 1.00 95.00 102 GLU A CA 1
ATOM 756 C C . GLU A 1 102 ? 5.813 5.014 -14.594 1.00 95.00 102 GLU A C 1
ATOM 758 O O . GLU A 1 102 ? 5.600 5.479 -13.475 1.00 95.00 102 GLU A O 1
ATOM 763 N N . SER A 1 103 ? 4.889 5.034 -15.559 1.00 95.38 103 SER A N 1
ATOM 764 C CA . SER A 1 103 ? 3.552 5.593 -15.361 1.00 95.38 103 SER A CA 1
ATOM 765 C C . SER A 1 103 ? 2.744 4.809 -14.323 1.00 95.38 103 SER A C 1
ATOM 767 O O . SER A 1 103 ? 2.065 5.423 -13.500 1.00 95.38 103 SER A O 1
ATOM 769 N N . GLU A 1 104 ? 2.814 3.475 -14.329 1.00 94.19 104 GLU A N 1
ATOM 770 C CA . GLU A 1 104 ? 2.186 2.641 -13.295 1.00 94.19 104 GLU A CA 1
ATOM 771 C C . GLU A 1 104 ? 2.795 2.912 -11.909 1.00 94.19 104 GLU A C 1
ATOM 773 O O . GLU A 1 104 ? 2.064 3.131 -10.942 1.00 94.19 104 GLU A O 1
ATOM 778 N N . LEU A 1 105 ? 4.130 2.973 -11.808 1.00 97.06 105 LEU A N 1
ATOM 779 C CA . LEU A 1 105 ? 4.828 3.324 -10.567 1.00 97.06 105 LEU A CA 1
ATOM 780 C C . LEU A 1 105 ? 4.431 4.714 -10.059 1.00 97.06 105 LEU A C 1
ATOM 782 O O . LEU A 1 105 ? 4.213 4.891 -8.861 1.00 97.06 105 LEU A O 1
ATOM 786 N N . ALA A 1 106 ? 4.288 5.696 -10.949 1.00 97.44 106 ALA A N 1
ATOM 787 C CA . ALA A 1 106 ? 3.833 7.034 -10.587 1.00 97.44 106 ALA A CA 1
ATOM 788 C C . ALA A 1 106 ? 2.409 7.020 -10.002 1.00 97.44 106 ALA A C 1
ATOM 790 O O . ALA A 1 106 ? 2.165 7.651 -8.972 1.00 97.44 106 ALA A O 1
ATOM 791 N N . ALA A 1 107 ? 1.484 6.254 -10.591 1.00 96.44 107 ALA A N 1
ATOM 792 C CA . ALA A 1 107 ? 0.125 6.098 -10.066 1.00 96.44 107 ALA A CA 1
ATOM 793 C C . ALA A 1 107 ? 0.103 5.416 -8.683 1.00 96.44 107 ALA A C 1
ATOM 795 O O . ALA A 1 107 ? -0.624 5.844 -7.776 1.00 96.44 107 ALA A O 1
ATOM 796 N N . MET A 1 108 ? 0.949 4.400 -8.484 1.00 98.06 108 MET A N 1
ATOM 797 C CA . MET A 1 108 ? 1.114 3.741 -7.188 1.00 98.06 108 MET A CA 1
ATOM 798 C C . MET A 1 108 ? 1.680 4.693 -6.126 1.00 98.06 108 MET A C 1
ATOM 800 O O . MET A 1 108 ? 1.139 4.762 -5.022 1.00 98.06 108 MET A O 1
ATOM 804 N N . ARG A 1 109 ? 2.725 5.464 -6.454 1.00 98.62 109 ARG A N 1
ATOM 805 C CA . ARG A 1 109 ? 3.318 6.472 -5.555 1.00 98.62 109 ARG A CA 1
ATOM 806 C C . ARG A 1 109 ? 2.309 7.554 -5.179 1.00 98.62 109 ARG A C 1
ATOM 808 O O . ARG A 1 109 ? 2.230 7.929 -4.014 1.00 98.62 109 ARG A O 1
ATOM 815 N N . GLN A 1 110 ? 1.489 8.004 -6.129 1.00 98.12 110 GLN A N 1
ATOM 816 C CA . GLN A 1 110 ? 0.411 8.952 -5.851 1.00 98.12 110 GLN A CA 1
ATOM 817 C C . GLN A 1 110 ? -0.622 8.371 -4.875 1.00 98.12 110 GLN A C 1
ATOM 819 O O . GLN A 1 110 ? -1.070 9.062 -3.959 1.00 98.12 110 GLN A O 1
ATOM 824 N N . SER A 1 111 ? -0.972 7.093 -5.039 1.00 97.94 111 SER A N 1
ATOM 825 C CA . SER A 1 111 ? -1.866 6.385 -4.117 1.00 97.94 111 SER A CA 1
ATOM 826 C C . SER A 1 111 ? -1.258 6.251 -2.715 1.00 97.94 111 SER A C 1
ATOM 828 O O . SER A 1 111 ? -1.959 6.470 -1.727 1.00 97.94 111 SER A O 1
ATOM 830 N N . LEU A 1 112 ? 0.042 5.946 -2.619 1.00 98.31 112 LEU A N 1
ATOM 831 C CA . LEU A 1 112 ? 0.767 5.902 -1.347 1.00 98.31 112 LEU A CA 1
ATOM 832 C C . LEU A 1 112 ? 0.781 7.278 -0.671 1.00 98.31 112 LEU A C 1
ATOM 834 O O . LEU A 1 112 ? 0.397 7.375 0.487 1.00 98.31 112 LEU A O 1
ATOM 838 N N . TYR A 1 113 ? 1.120 8.343 -1.401 1.00 98.06 113 TYR A N 1
ATOM 839 C CA . TYR A 1 113 ? 1.137 9.712 -0.878 1.00 98.06 113 TYR A CA 1
ATOM 840 C C . TYR A 1 113 ? -0.222 10.132 -0.293 1.00 98.06 113 TYR A C 1
ATOM 842 O O . TYR A 1 113 ? -0.302 10.673 0.811 1.00 98.06 113 TYR A O 1
ATOM 850 N N . GLN A 1 114 ? -1.312 9.842 -1.010 1.00 96.94 114 GLN A N 1
ATOM 851 C CA . GLN A 1 114 ? -2.669 10.097 -0.520 1.00 96.94 114 GLN A CA 1
ATOM 852 C C . GLN A 1 114 ? -2.978 9.283 0.741 1.00 96.94 114 GLN A C 1
ATOM 854 O O . GLN A 1 114 ? -3.540 9.820 1.695 1.00 96.94 114 GLN A O 1
ATOM 859 N N . GLN A 1 115 ? -2.585 8.007 0.775 1.00 96.94 115 GLN A N 1
ATOM 860 C CA . GLN A 1 115 ? -2.794 7.164 1.946 1.00 96.94 115 GLN A CA 1
ATOM 861 C C . GLN A 1 115 ? -1.971 7.631 3.153 1.00 96.94 115 GLN A C 1
ATOM 863 O O . GLN A 1 115 ? -2.474 7.635 4.269 1.00 96.94 115 GLN A O 1
ATOM 868 N N . GLU A 1 116 ? -0.730 8.069 2.965 1.00 96.62 116 GLU A N 1
ATOM 869 C CA . GLU A 1 116 ? 0.102 8.592 4.050 1.00 96.62 116 GLU A CA 1
ATOM 870 C C . GLU A 1 116 ? -0.485 9.871 4.649 1.00 96.62 116 GLU A C 1
ATOM 872 O O . GLU A 1 116 ? -0.453 10.046 5.867 1.00 96.62 116 GLU A O 1
ATOM 877 N N . ALA A 1 117 ? -1.078 10.742 3.824 1.00 95.19 117 ALA A N 1
ATOM 878 C CA . ALA A 1 117 ? -1.809 11.911 4.309 1.00 95.19 117 ALA A CA 1
ATOM 879 C C . ALA A 1 117 ? -3.000 11.507 5.195 1.00 95.19 117 ALA A C 1
ATOM 881 O O . ALA A 1 117 ? -3.218 12.112 6.243 1.00 95.19 117 ALA A O 1
ATOM 882 N N . ILE A 1 118 ? -3.714 10.447 4.816 1.00 91.44 118 ILE A N 1
ATOM 883 C CA . ILE A 1 118 ? -4.789 9.851 5.615 1.00 91.44 118 ILE A CA 1
ATOM 884 C C . ILE A 1 118 ? -4.243 9.227 6.903 1.00 91.44 118 ILE A C 1
ATOM 886 O O . ILE A 1 118 ? -4.833 9.383 7.970 1.00 91.44 118 ILE A O 1
ATOM 890 N N . ASN A 1 119 ? -3.087 8.569 6.847 1.00 94.44 119 ASN A N 1
ATOM 891 C CA . ASN A 1 119 ? -2.520 7.904 8.015 1.00 94.44 119 ASN A CA 1
ATOM 892 C C . ASN A 1 119 ? -2.114 8.892 9.124 1.00 94.44 119 ASN A C 1
ATOM 894 O O . ASN A 1 119 ? -2.011 8.493 10.283 1.00 94.44 119 ASN A O 1
ATOM 898 N N . ARG A 1 120 ? -1.959 10.188 8.807 1.00 93.88 120 ARG A N 1
ATOM 899 C CA . ARG A 1 120 ? -1.674 11.250 9.791 1.00 93.88 120 ARG A CA 1
ATOM 900 C C . ARG A 1 120 ? -2.768 11.430 10.841 1.00 93.88 120 ARG A C 1
ATOM 902 O O . ARG A 1 120 ? -2.466 11.945 11.913 1.00 93.88 120 ARG A O 1
ATOM 909 N N . VAL A 1 121 ? -4.009 11.032 10.550 1.00 92.88 121 VAL A N 1
ATOM 910 C CA . VAL A 1 121 ? -5.123 11.121 11.513 1.00 92.88 121 VAL A CA 1
ATOM 911 C C . VAL A 1 121 ? -5.358 9.820 12.288 1.00 92.88 121 VAL A C 1
ATOM 913 O O . VAL A 1 121 ? -6.243 9.770 13.139 1.00 92.88 121 VAL A O 1
ATOM 916 N N . LEU A 1 122 ? -4.582 8.764 12.018 1.00 92.94 122 LEU A N 1
ATOM 917 C CA . LEU A 1 122 ? -4.682 7.503 12.754 1.00 92.94 122 LEU A CA 1
ATOM 918 C C . LEU A 1 122 ? -4.080 7.632 14.151 1.00 92.94 122 LEU A C 1
ATOM 920 O O . LEU A 1 122 ? -3.160 8.416 14.402 1.00 92.94 122 LEU A O 1
ATOM 924 N N . LYS A 1 123 ? -4.556 6.794 15.073 1.00 96.25 123 LYS A N 1
ATOM 925 C CA . LYS A 1 123 ? -3.995 6.749 16.423 1.00 96.25 123 LYS A CA 1
ATOM 926 C C . LYS A 1 123 ? -2.536 6.270 16.375 1.00 96.25 123 LYS A C 1
ATOM 928 O O . LYS A 1 123 ? -2.247 5.273 15.712 1.00 96.25 123 LYS A O 1
ATOM 933 N N . PRO A 1 124 ? -1.619 6.854 17.172 1.00 96.94 124 PRO A N 1
ATOM 934 C CA . PRO A 1 124 ? -0.226 6.398 17.224 1.00 96.94 124 PRO A CA 1
ATOM 935 C C . PRO A 1 124 ? -0.061 4.912 17.576 1.00 96.94 124 PRO A C 1
ATOM 937 O O . PRO A 1 124 ? 0.882 4.268 17.121 1.00 96.94 124 PRO A O 1
ATOM 940 N N . ALA A 1 125 ? -0.973 4.353 18.381 1.00 97.94 125 ALA A N 1
ATOM 941 C CA . ALA A 1 125 ? -0.984 2.923 18.688 1.00 97.94 125 ALA A CA 1
ATOM 942 C C . ALA A 1 125 ? -1.250 2.074 17.435 1.00 97.94 125 ALA A C 1
ATOM 944 O O . ALA A 1 125 ? -0.483 1.158 17.164 1.00 97.94 125 ALA A O 1
ATOM 945 N N . ALA A 1 126 ? -2.239 2.453 16.621 1.00 97.38 126 ALA A N 1
ATOM 946 C CA . ALA A 1 126 ? -2.557 1.761 15.377 1.00 97.38 126 ALA A CA 1
ATOM 947 C C . ALA A 1 126 ? -1.393 1.796 14.377 1.00 97.38 126 ALA A C 1
ATOM 949 O O . ALA A 1 126 ? -1.113 0.791 13.727 1.00 97.38 126 ALA A O 1
ATOM 950 N N . LEU A 1 127 ? -0.659 2.915 14.301 1.00 97.94 127 LEU A N 1
ATOM 951 C CA . LEU A 1 127 ? 0.537 3.006 13.459 1.00 97.94 127 LEU A CA 1
ATOM 952 C C . LEU A 1 127 ? 1.616 1.995 13.883 1.00 97.94 127 LEU A C 1
ATOM 954 O O . LEU A 1 127 ? 2.201 1.310 13.043 1.00 97.94 127 LEU A O 1
ATOM 958 N N . ARG A 1 128 ? 1.866 1.874 15.193 1.00 98.44 128 ARG A N 1
ATOM 959 C CA . ARG A 1 128 ? 2.826 0.901 15.739 1.00 98.44 128 ARG A CA 1
ATOM 960 C C . ARG A 1 128 ? 2.363 -0.538 15.539 1.00 98.44 128 ARG A C 1
ATOM 962 O O . ARG A 1 128 ? 3.171 -1.384 15.165 1.00 98.44 128 ARG A O 1
ATOM 969 N N . ASP A 1 129 ? 1.082 -0.807 15.767 1.00 98.50 129 ASP A N 1
ATOM 970 C CA . ASP A 1 129 ? 0.510 -2.142 15.619 1.00 98.50 129 ASP A CA 1
ATOM 971 C C . ASP A 1 129 ? 0.536 -2.603 14.160 1.00 98.50 129 ASP A C 1
ATOM 973 O O . ASP A 1 129 ? 1.026 -3.696 13.882 1.00 98.50 129 ASP A O 1
ATOM 977 N N . GLY A 1 130 ? 0.157 -1.740 13.214 1.00 98.31 130 GLY A N 1
ATOM 978 C CA . GLY A 1 130 ? 0.273 -2.031 11.784 1.00 98.31 130 GLY A CA 1
ATOM 979 C C . GLY A 1 130 ? 1.721 -2.238 11.323 1.00 98.31 130 GLY A C 1
ATOM 980 O O . GLY A 1 130 ? 1.994 -3.137 10.526 1.00 98.31 130 GLY A O 1
ATOM 981 N N . ALA A 1 131 ? 2.678 -1.471 11.859 1.00 98.25 131 ALA A N 1
ATOM 982 C CA . ALA A 1 131 ? 4.102 -1.679 11.581 1.00 98.25 131 ALA A CA 1
ATOM 983 C C . ALA A 1 131 ? 4.622 -3.019 12.127 1.00 98.25 131 ALA A C 1
ATOM 985 O O . ALA A 1 131 ? 5.393 -3.706 11.455 1.00 98.25 131 ALA A O 1
ATOM 986 N N . ARG A 1 132 ? 4.166 -3.428 13.316 1.00 98.31 132 ARG A N 1
ATOM 987 C CA . ARG A 1 132 ? 4.465 -4.748 13.883 1.00 98.31 132 ARG A CA 1
ATOM 988 C C . ARG A 1 132 ? 3.875 -5.869 13.030 1.00 98.31 132 ARG A C 1
ATOM 990 O O . ARG A 1 132 ? 4.603 -6.791 12.687 1.00 98.31 132 ARG A O 1
ATOM 997 N N . MET A 1 133 ? 2.614 -5.751 12.607 1.00 97.69 133 MET A N 1
ATOM 998 C CA . MET A 1 133 ? 1.995 -6.710 11.681 1.00 97.69 133 MET A CA 1
ATOM 999 C C . MET A 1 133 ? 2.807 -6.862 10.389 1.00 97.69 133 MET A C 1
ATOM 1001 O O . MET A 1 133 ? 2.978 -7.975 9.895 1.00 97.69 133 MET A O 1
ATOM 1005 N N . PHE A 1 134 ? 3.316 -5.752 9.845 1.00 97.25 134 PHE A N 1
ATOM 1006 C CA . PHE A 1 134 ? 4.128 -5.754 8.629 1.00 97.25 134 PHE A CA 1
ATOM 1007 C C . PHE A 1 134 ? 5.461 -6.471 8.840 1.00 97.25 134 PHE A C 1
ATOM 1009 O O . PHE A 1 134 ? 5.835 -7.318 8.031 1.00 97.25 134 PHE A O 1
ATOM 1016 N N . LYS A 1 135 ? 6.136 -6.199 9.960 1.00 95.75 135 LYS A N 1
ATOM 1017 C CA . LYS A 1 135 ? 7.362 -6.905 10.342 1.00 95.75 135 LYS A CA 1
ATOM 1018 C C . LYS A 1 135 ? 7.129 -8.412 10.483 1.00 95.75 135 LYS A C 1
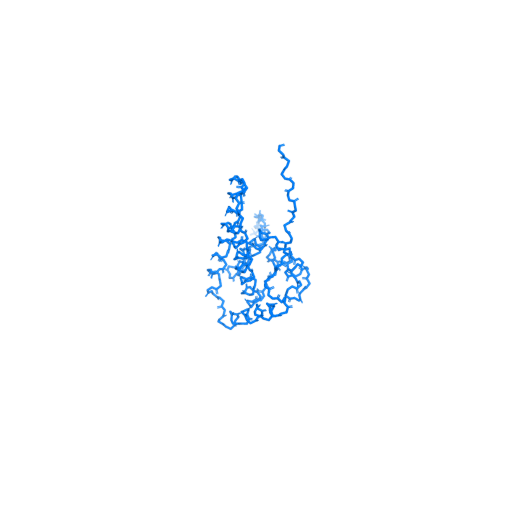ATOM 1020 O O . LYS A 1 135 ? 7.833 -9.192 9.852 1.00 95.75 135 LYS A O 1
ATOM 1025 N N . ASP A 1 136 ? 6.100 -8.816 11.224 1.00 95.12 136 ASP A N 1
ATOM 1026 C CA . ASP A 1 136 ? 5.767 -10.232 11.413 1.00 95.12 136 ASP A CA 1
ATOM 1027 C C . ASP A 1 136 ? 5.435 -10.919 10.079 1.00 95.12 136 ASP A C 1
ATOM 1029 O O . ASP A 1 136 ? 5.729 -12.097 9.871 1.00 95.12 136 ASP A O 1
ATOM 1033 N N . TRP A 1 137 ? 4.797 -10.193 9.156 1.00 93.31 137 TRP A N 1
ATOM 1034 C CA . TRP A 1 137 ? 4.543 -10.686 7.809 1.00 93.31 137 TRP A CA 1
ATOM 1035 C C . TRP A 1 137 ? 5.837 -10.870 7.008 1.00 93.31 137 TRP A C 1
ATOM 1037 O O . TRP A 1 137 ? 5.984 -11.920 6.389 1.00 93.31 137 TRP A O 1
ATOM 1047 N N . LEU A 1 138 ? 6.784 -9.925 7.054 1.00 90.00 138 LEU A N 1
ATOM 1048 C CA . LEU A 1 138 ? 8.094 -10.066 6.400 1.00 90.00 138 LEU A CA 1
ATOM 1049 C C . LEU A 1 138 ? 8.871 -11.279 6.92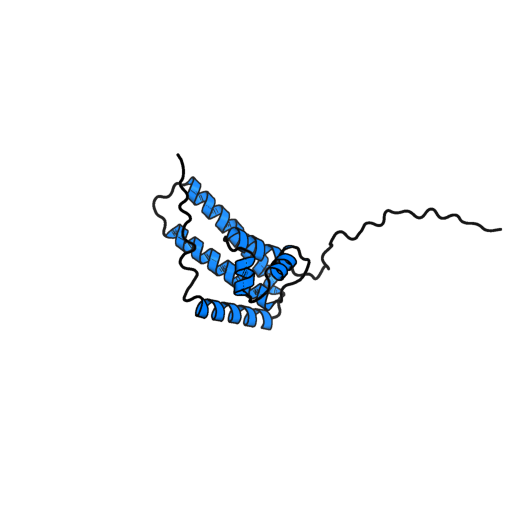6 1.00 90.00 138 LEU A C 1
ATOM 1051 O O . LEU A 1 138 ? 9.444 -12.032 6.132 1.00 90.00 138 LEU A O 1
ATOM 1055 N N . ASP A 1 139 ? 8.846 -11.488 8.243 1.00 90.00 139 ASP A N 1
ATOM 1056 C CA . ASP A 1 139 ? 9.527 -12.605 8.902 1.00 90.00 139 ASP A CA 1
ATOM 1057 C C . ASP A 1 139 ? 8.931 -13.955 8.464 1.00 90.00 139 ASP A C 1
ATOM 1059 O O . ASP A 1 139 ? 9.665 -14.903 8.184 1.00 90.00 139 ASP A O 1
ATOM 1063 N N . ARG A 1 140 ? 7.599 -14.042 8.326 1.00 85.69 140 ARG A N 1
ATOM 1064 C CA . ARG A 1 140 ? 6.907 -15.252 7.838 1.00 85.69 140 ARG A CA 1
ATOM 1065 C C . ARG A 1 140 ? 7.031 -15.469 6.333 1.00 85.69 140 ARG A C 1
ATOM 1067 O O . ARG A 1 140 ? 7.094 -16.613 5.891 1.00 85.69 140 ARG A O 1
ATOM 1074 N N . ALA A 1 141 ? 7.012 -14.395 5.546 1.00 74.00 141 ALA A N 1
ATOM 1075 C CA . ALA A 1 141 ? 7.109 -14.458 4.090 1.00 74.00 141 ALA A CA 1
ATOM 1076 C C . ALA A 1 141 ? 8.524 -14.834 3.618 1.00 74.00 141 ALA A C 1
ATOM 1078 O O . ALA A 1 141 ? 8.680 -15.257 2.475 1.00 74.00 141 ALA A O 1
ATOM 1079 N N . GLY A 1 142 ? 9.530 -14.714 4.495 1.00 54.50 142 GLY A N 1
ATOM 1080 C CA . GLY A 1 142 ? 10.915 -15.067 4.206 1.00 54.50 142 GLY A CA 1
ATOM 1081 C C . GLY A 1 142 ? 11.565 -14.100 3.219 1.00 54.50 142 GLY A C 1
ATOM 1082 O O . GLY A 1 142 ? 11.983 -14.531 2.154 1.00 54.50 142 GLY A O 1
ATOM 1083 N N . ALA A 1 143 ? 11.681 -12.813 3.578 1.00 44.97 143 ALA A N 1
ATOM 1084 C CA . ALA A 1 143 ? 12.266 -11.749 2.743 1.00 44.97 143 ALA A CA 1
ATOM 1085 C C . ALA A 1 143 ? 11.502 -11.502 1.408 1.00 44.97 143 ALA A C 1
ATOM 1087 O O . ALA A 1 143 ? 10.913 -12.402 0.815 1.00 44.97 143 ALA A O 1
ATOM 1088 N N . PRO A 1 144 ? 11.421 -10.243 0.945 1.00 46.94 144 PRO A N 1
ATOM 1089 C CA . PRO A 1 144 ? 10.238 -9.689 0.281 1.00 46.94 144 PRO A CA 1
ATOM 1090 C C . PRO A 1 144 ? 9.927 -10.414 -1.020 1.00 46.94 144 PRO A C 1
ATOM 1092 O O . PRO A 1 144 ? 10.838 -10.537 -1.834 1.00 46.94 144 PRO A O 1
ATOM 1095 N N . VAL A 1 145 ? 8.663 -10.844 -1.190 1.00 46.00 145 VAL A N 1
ATOM 1096 C CA . VAL A 1 145 ? 7.962 -11.260 -2.430 1.00 46.00 145 VAL A CA 1
ATOM 1097 C C . VAL A 1 145 ? 8.897 -11.371 -3.643 1.00 46.00 145 VAL A C 1
ATOM 1099 O O . VAL A 1 145 ? 8.786 -10.659 -4.643 1.00 46.00 145 VAL A O 1
ATOM 1102 N N . ARG A 1 146 ? 9.884 -12.264 -3.553 1.00 44.25 146 ARG A N 1
ATOM 1103 C CA . ARG A 1 146 ? 10.805 -12.551 -4.642 1.00 44.25 146 ARG A CA 1
ATOM 1104 C C . ARG A 1 146 ? 10.046 -13.549 -5.486 1.00 44.25 146 ARG A C 1
ATOM 1106 O O . ARG A 1 146 ? 9.806 -14.667 -5.051 1.00 44.25 146 ARG A O 1
ATOM 1113 N N . ALA A 1 147 ? 9.664 -13.106 -6.676 1.00 40.38 147 ALA A N 1
ATOM 1114 C CA . ALA A 1 147 ? 8.851 -13.826 -7.649 1.00 40.38 147 ALA A CA 1
ATOM 1115 C C . ALA A 1 147 ? 7.328 -13.662 -7.505 1.00 40.38 147 ALA A C 1
ATOM 1117 O O . ALA A 1 147 ? 6.579 -14.637 -7.554 1.00 40.38 147 ALA A O 1
ATOM 1118 N N . VAL A 1 148 ? 6.837 -12.423 -7.629 1.00 44.56 148 VAL A N 1
ATOM 1119 C CA . VAL A 1 148 ? 5.882 -12.251 -8.738 1.00 44.56 148 VAL A CA 1
ATOM 1120 C C . VAL A 1 148 ? 6.691 -12.559 -9.995 1.00 44.56 148 VAL A C 1
ATOM 1122 O O . VAL A 1 148 ? 7.500 -11.744 -10.433 1.00 44.56 148 VAL A O 1
ATOM 1125 N N . ARG A 1 149 ? 6.597 -13.804 -10.484 1.00 34.44 149 ARG A N 1
ATOM 1126 C CA . ARG A 1 149 ? 7.245 -14.203 -11.737 1.00 34.44 149 ARG A CA 1
ATOM 1127 C C . ARG A 1 149 ? 6.861 -13.156 -12.784 1.00 34.44 149 ARG A C 1
ATOM 1129 O O . ARG A 1 149 ? 5.666 -12.858 -12.870 1.00 34.44 149 ARG A O 1
ATOM 1136 N N . PRO A 1 150 ? 7.804 -12.605 -13.570 1.00 38.94 150 PRO A N 1
ATOM 1137 C CA . PRO A 1 150 ? 7.408 -11.862 -14.749 1.00 38.94 150 PRO A CA 1
ATOM 1138 C C . PRO A 1 150 ? 6.536 -12.820 -15.557 1.00 38.94 150 PRO A C 1
ATOM 1140 O O . PRO A 1 150 ? 7.003 -13.873 -15.995 1.00 38.94 150 PRO A O 1
ATOM 1143 N N . GLN A 1 151 ? 5.241 -12.514 -15.683 1.00 43.34 151 GLN A N 1
ATOM 1144 C CA . GLN A 1 151 ? 4.480 -13.107 -16.766 1.00 43.34 151 GLN A CA 1
ATOM 1145 C C . GLN A 1 151 ? 5.275 -12.746 -18.011 1.00 43.34 151 GLN A C 1
ATOM 1147 O O . GLN A 1 151 ? 5.572 -11.573 -18.237 1.00 43.34 151 GLN A O 1
ATOM 1152 N N . SER A 1 152 ? 5.725 -13.761 -18.736 1.00 37.47 152 SER A N 1
ATOM 1153 C CA . SER A 1 152 ? 6.402 -13.605 -20.008 1.00 37.47 152 SER A CA 1
ATOM 1154 C C . SER A 1 152 ? 5.433 -12.895 -20.943 1.00 37.47 152 SER A C 1
ATOM 1156 O O . SER A 1 152 ? 4.606 -13.518 -21.605 1.00 37.47 152 SER A O 1
ATOM 1158 N N . VAL A 1 153 ? 5.500 -11.564 -20.954 1.00 48.25 153 VAL A N 1
ATOM 1159 C CA . VAL A 1 153 ? 4.806 -10.753 -21.939 1.00 48.25 153 VAL A CA 1
ATOM 1160 C C . VAL A 1 153 ? 5.517 -11.046 -23.248 1.00 48.25 153 VAL A C 1
ATOM 1162 O O . VAL A 1 153 ? 6.604 -10.537 -23.512 1.00 48.25 153 VAL A O 1
ATOM 1165 N N . ARG A 1 154 ? 4.928 -11.928 -24.058 1.00 44.38 154 ARG A N 1
ATOM 1166 C CA . ARG A 1 154 ? 5.270 -12.005 -25.473 1.00 44.38 154 ARG A CA 1
ATOM 1167 C C . ARG A 1 154 ? 4.808 -10.695 -26.097 1.00 44.38 154 ARG A C 1
ATOM 1169 O O . ARG A 1 154 ? 3.625 -10.522 -26.367 1.00 44.38 154 ARG A O 1
ATOM 1176 N N . VAL A 1 155 ? 5.744 -9.771 -26.281 1.00 46.56 155 VAL A N 1
ATOM 1177 C CA . VAL A 1 155 ? 5.551 -8.639 -27.184 1.00 46.56 155 VAL A CA 1
ATOM 1178 C C . VAL A 1 155 ? 5.557 -9.233 -28.589 1.00 46.56 155 VAL A C 1
ATOM 1180 O O . VAL A 1 155 ? 6.598 -9.676 -29.071 1.00 46.56 155 VAL A O 1
ATOM 1183 N N . VAL A 1 156 ? 4.377 -9.350 -29.194 1.00 43.88 156 VAL A N 1
ATOM 1184 C CA . VAL A 1 156 ? 4.265 -9.642 -30.624 1.00 43.88 156 VAL A CA 1
ATOM 1185 C C . VAL A 1 156 ? 4.557 -8.329 -31.346 1.00 43.88 156 VAL A C 1
ATOM 1187 O O . VAL A 1 156 ? 3.954 -7.310 -31.007 1.00 43.88 156 VAL A O 1
ATOM 1190 N N . ALA A 1 157 ? 5.557 -8.369 -32.227 1.00 50.28 157 ALA A N 1
ATOM 1191 C CA . ALA A 1 157 ? 5.975 -7.261 -33.080 1.00 50.28 157 ALA A CA 1
ATOM 1192 C C . ALA A 1 157 ? 4.888 -6.867 -34.088 1.00 50.28 157 ALA A C 1
ATOM 1194 O O . ALA A 1 157 ? 4.098 -7.761 -34.473 1.00 50.28 157 ALA A O 1
#

Foldseek 3Di:
DDDDDDPDDDPPPDPPPDPDPPAQQLLLLVVLVVLLVNDLVNLCVLVVHDSVVSVCCNVVVDPDDLLSLLLSLVVLVLSLVVLVVVLVPDDPDDPVVSVVSVVSSVSSVVSSVVSVVSNVPGDPVSNVSSVVSNVVSCVVVPHPPPDPPPPPPPPDD

Sequence (157 aa):
MMDEAMVSGAPEMEPTGAWAPDAIDVRPVFRGLSDGGIAGKDIAMMLGVAPSTVSKWRRGAARPNEDAIQFLTLILADVIGAKERALDAMENVPLAWRLGRESELAAMRQSLYQQEAINRVLKPAALRDGARMFKDWLDRAGAPVRAVRPQSVRVVA

Secondary structure (DSSP, 8-state):
--------------------TT----HHHHHHHHHTT--HHHHHHHHT--HHHHHHHHTTSS---HHHHHHHHHHHHHHHHHHHHHHHT--S--HHHHHHHHHHHHHHHHHHHHHHHHHTTS-HHHHHHHHHHHHHHHHHHTSTTTT----------